Protein AF-A0A2A6JUG9-F1 (afdb_monomer_lite)

Foldseek 3Di:
DDPQQVWKWKFWDFPQAGADIDTPPPPPVVVVLVPDPRGPDIDIDRPVQSVVRHGHGNVSVVVVVVVVVD

Structure (mmCIF, N/CA/C/O backbone):
data_AF-A0A2A6JUG9-F1
#
_entry.id   AF-A0A2A6JUG9-F1
#
loop_
_atom_site.group_PDB
_atom_site.id
_atom_site.type_symbol
_atom_site.label_atom_id
_atom_site.label_alt_id
_atom_site.label_comp_id
_atom_site.label_asym_id
_atom_site.label_entity_id
_atom_site.label_seq_id
_atom_site.pdbx_PDB_ins_code
_atom_site.Cartn_x
_atom_site.Cartn_y
_atom_site.Cartn_z
_atom_site.occupancy
_atom_site.B_iso_or_equiv
_atom_site.auth_seq_id
_atom_site.auth_comp_id
_atom_site.auth_asym_id
_atom_site.auth_atom_id
_atom_site.pdbx_PDB_model_num
ATOM 1 N N . MET A 1 1 ? 20.141 -11.616 11.276 1.00 48.44 1 MET A N 1
ATOM 2 C CA . MET A 1 1 ? 19.349 -10.369 11.310 1.00 48.44 1 MET A CA 1
ATOM 3 C C . MET A 1 1 ? 18.494 -10.385 10.055 1.00 48.44 1 MET A C 1
ATOM 5 O O . MET A 1 1 ? 19.008 -10.827 9.039 1.00 48.44 1 MET A O 1
ATOM 9 N N . SER A 1 2 ? 17.195 -10.109 10.160 1.00 52.38 2 SER A N 1
ATOM 10 C CA . SER A 1 2 ? 16.240 -10.324 9.061 1.00 52.38 2 SER A CA 1
ATOM 11 C C . SER A 1 2 ? 16.455 -9.288 7.957 1.00 52.38 2 SER A C 1
ATOM 13 O O . SER A 1 2 ? 16.218 -8.110 8.197 1.00 52.38 2 SER A O 1
ATOM 15 N N . GLU A 1 3 ? 16.884 -9.730 6.775 1.00 60.66 3 GLU A N 1
ATOM 16 C CA . GLU A 1 3 ? 17.175 -8.895 5.593 1.00 60.66 3 GLU A CA 1
ATOM 17 C C . GLU A 1 3 ? 15.943 -8.123 5.067 1.00 60.66 3 GLU A C 1
ATOM 19 O O . GLU A 1 3 ? 16.085 -7.135 4.355 1.00 60.66 3 GLU A O 1
ATOM 24 N N . ASP A 1 4 ? 14.730 -8.515 5.472 1.00 59.31 4 ASP A N 1
ATOM 25 C CA . ASP A 1 4 ? 13.470 -7.918 5.004 1.00 59.31 4 ASP A CA 1
ATOM 26 C C . ASP A 1 4 ? 13.209 -6.475 5.493 1.00 59.31 4 ASP A C 1
ATOM 28 O O . ASP A 1 4 ? 12.358 -5.796 4.918 1.00 59.31 4 ASP A O 1
ATOM 32 N N . GLN A 1 5 ? 13.893 -5.982 6.538 1.00 58.28 5 GLN A N 1
ATOM 33 C CA . GLN A 1 5 ? 13.593 -4.653 7.109 1.00 58.28 5 GLN A CA 1
ATOM 34 C C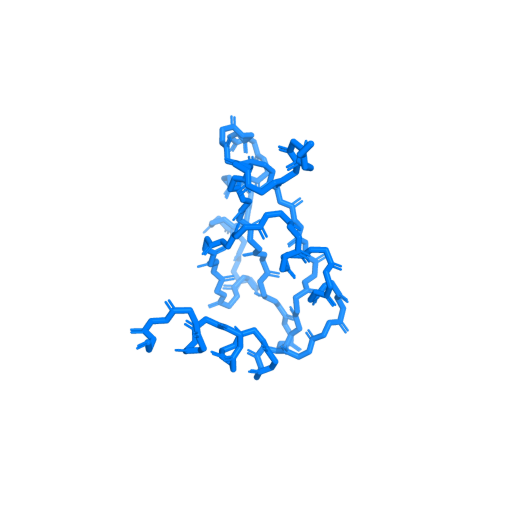 . GLN A 1 5 ? 14.158 -3.467 6.313 1.00 58.28 5 GLN A C 1
ATOM 36 O O . GLN A 1 5 ? 13.662 -2.354 6.474 1.00 58.28 5 GLN A O 1
ATOM 41 N N . ASP A 1 6 ? 15.124 -3.693 5.420 1.00 73.69 6 ASP A N 1
ATOM 42 C CA . ASP A 1 6 ? 15.718 -2.623 4.602 1.00 73.69 6 ASP A CA 1
ATOM 43 C C . ASP A 1 6 ? 14.943 -2.365 3.296 1.00 73.69 6 ASP A C 1
ATOM 45 O O . ASP A 1 6 ? 15.219 -1.406 2.570 1.00 73.69 6 ASP A O 1
ATOM 49 N N . ILE A 1 7 ? 13.960 -3.210 2.969 1.00 87.19 7 ILE A N 1
ATOM 50 C CA . ILE A 1 7 ? 13.195 -3.093 1.727 1.00 87.19 7 ILE A CA 1
ATOM 51 C C . ILE A 1 7 ? 12.002 -2.166 1.952 1.00 87.19 7 ILE A C 1
ATOM 53 O O . ILE A 1 7 ? 11.079 -2.483 2.702 1.00 87.19 7 ILE A O 1
ATOM 57 N N . THR A 1 8 ? 11.988 -1.040 1.239 1.00 89.81 8 THR A N 1
ATOM 58 C CA . THR A 1 8 ? 10.815 -0.161 1.156 1.00 89.81 8 THR A CA 1
ATOM 59 C C . THR A 1 8 ? 9.915 -0.596 0.003 1.00 89.81 8 THR A C 1
ATOM 61 O O . THR A 1 8 ? 10.369 -0.860 -1.114 1.00 89.81 8 THR A O 1
ATOM 64 N N . VAL A 1 9 ? 8.617 -0.662 0.275 1.00 92.94 9 VAL A N 1
ATOM 65 C CA . VAL A 1 9 ? 7.570 -0.912 -0.715 1.00 92.94 9 VAL A CA 1
ATOM 66 C C . VAL A 1 9 ? 6.625 0.277 -0.788 1.00 92.94 9 VAL A C 1
ATOM 68 O O . VAL A 1 9 ? 6.480 1.047 0.161 1.00 92.94 9 VAL A O 1
ATOM 71 N N . VAL A 1 10 ? 5.947 0.400 -1.920 1.00 93.81 10 VAL A N 1
ATOM 72 C CA . VAL A 1 10 ? 4.764 1.237 -2.068 1.00 93.81 10 VAL A CA 1
ATOM 73 C C . VAL A 1 10 ? 3.536 0.347 -1.939 1.00 93.81 10 VAL A C 1
ATOM 75 O O . VAL A 1 10 ? 3.406 -0.643 -2.661 1.00 93.81 10 VAL A O 1
ATOM 78 N N . VAL A 1 11 ? 2.628 0.715 -1.042 1.00 94.94 11 VAL A N 1
ATOM 79 C CA . VAL A 1 11 ? 1.285 0.140 -0.968 1.00 94.94 11 VAL A CA 1
ATOM 80 C C . VAL A 1 11 ? 0.298 0.980 -1.768 1.00 94.94 11 VAL A C 1
ATOM 82 O O . VAL A 1 11 ? 0.378 2.210 -1.758 1.00 94.94 11 VAL A O 1
ATOM 85 N N . CYS A 1 12 ? -0.646 0.316 -2.431 1.00 96.19 12 CYS A N 1
ATOM 86 C CA . CYS A 1 12 ? -1.760 0.955 -3.127 1.00 96.19 12 CYS A CA 1
ATOM 87 C C . CYS A 1 12 ? -3.064 0.751 -2.364 1.00 96.19 12 CYS A C 1
ATOM 89 O O . CYS A 1 12 ? -3.403 -0.383 -2.017 1.00 96.19 12 CYS A O 1
ATOM 91 N N . VAL A 1 13 ? -3.793 1.843 -2.126 1.00 96.75 13 VAL A N 1
ATOM 92 C CA . VAL A 1 13 ? -5.114 1.824 -1.496 1.00 96.75 13 VAL A CA 1
ATOM 93 C C . VAL A 1 13 ? -6.194 2.143 -2.516 1.00 96.75 13 VAL A C 1
ATOM 95 O O . VAL A 1 13 ? -6.121 3.159 -3.210 1.00 96.75 13 VAL A O 1
ATOM 98 N N . ARG A 1 14 ? -7.213 1.287 -2.564 1.00 95.50 14 ARG A N 1
ATOM 99 C CA . ARG A 1 14 ? -8.410 1.412 -3.400 1.00 95.50 14 ARG A CA 1
ATOM 100 C C . ARG A 1 14 ? -9.604 0.862 -2.633 1.00 95.50 14 ARG A C 1
ATOM 102 O O . ARG A 1 14 ? -9.448 -0.038 -1.812 1.00 95.50 14 ARG A O 1
ATOM 109 N N . ASN A 1 15 ? -10.787 1.419 -2.861 1.00 93.12 15 ASN A N 1
ATOM 110 C CA . ASN A 1 15 ? -12.024 1.025 -2.178 1.00 93.12 15 ASN A CA 1
ATOM 111 C C . ASN A 1 15 ? -11.891 0.979 -0.637 1.00 93.12 15 ASN A C 1
ATOM 113 O O . ASN A 1 15 ? -12.480 0.127 0.030 1.00 93.12 15 ASN A O 1
ATOM 117 N N . GLY A 1 16 ? -11.077 1.869 -0.062 1.00 92.81 16 GLY A N 1
ATOM 118 C CA . GLY A 1 16 ? -10.758 1.909 1.366 1.00 92.81 16 GLY A CA 1
ATOM 119 C C . GLY A 1 16 ? -9.878 0.763 1.890 1.00 92.81 16 GLY A C 1
ATOM 120 O O . GLY A 1 16 ? -9.790 0.594 3.110 1.00 92.81 16 GLY A O 1
ATOM 121 N N . CYS A 1 17 ? -9.224 -0.010 1.021 1.00 96.06 17 CYS A N 1
ATOM 122 C CA . CYS A 1 17 ? -8.423 -1.188 1.354 1.00 96.06 17 CYS A CA 1
ATOM 123 C C . CYS A 1 1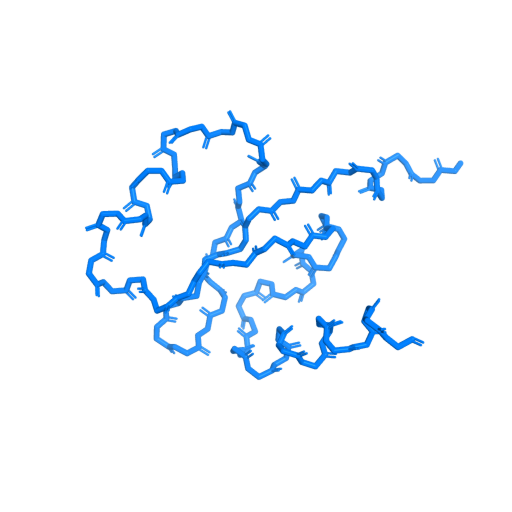7 ? -7.037 -1.143 0.696 1.00 96.06 17 CYS A C 1
ATOM 125 O O . CYS A 1 17 ? -6.889 -0.640 -0.413 1.00 96.06 17 CYS A O 1
ATOM 127 N N . VAL A 1 18 ? -6.016 -1.697 1.350 1.00 96.69 18 VAL A N 1
ATOM 128 C CA . VAL A 1 18 ? -4.710 -1.942 0.722 1.00 96.69 18 VAL A CA 1
ATOM 129 C C . VAL A 1 18 ? -4.850 -3.122 -0.240 1.00 96.69 18 VAL A C 1
ATOM 131 O O . VAL A 1 18 ? -5.062 -4.256 0.191 1.00 96.69 18 VAL A O 1
ATOM 134 N N . GLU A 1 19 ? -4.752 -2.862 -1.540 1.00 95.06 19 GLU A N 1
ATOM 135 C CA . GLU A 1 19 ? -4.976 -3.864 -2.592 1.00 95.06 19 GLU A CA 1
ATOM 136 C C . GLU A 1 19 ? -3.675 -4.363 -3.239 1.00 95.06 19 GLU A C 1
ATOM 138 O O . GLU A 1 19 ? -3.667 -5.433 -3.847 1.00 95.06 19 GLU A O 1
ATOM 143 N N . GLY A 1 20 ? -2.564 -3.630 -3.099 1.00 93.62 20 GLY A N 1
ATOM 144 C CA . GLY A 1 20 ? -1.317 -3.965 -3.786 1.00 93.62 20 GLY A CA 1
ATOM 145 C C . GLY A 1 20 ? -0.051 -3.531 -3.059 1.00 93.62 20 GLY A C 1
ATOM 146 O O . GLY A 1 20 ? -0.059 -2.587 -2.270 1.00 93.62 20 GLY A O 1
ATOM 147 N N . LEU A 1 21 ? 1.042 -4.231 -3.373 1.00 93.88 21 LEU A N 1
ATOM 148 C CA . LEU A 1 21 ? 2.410 -3.974 -2.921 1.00 93.88 21 LEU A CA 1
ATOM 149 C C . LEU A 1 21 ? 3.356 -3.986 -4.118 1.00 93.88 21 LEU A C 1
ATOM 151 O O . LEU A 1 21 ? 3.344 -4.936 -4.901 1.00 93.88 21 LEU A O 1
ATOM 155 N N . ALA A 1 22 ? 4.205 -2.974 -4.227 1.00 92.69 22 ALA A N 1
ATOM 156 C CA . ALA A 1 22 ? 5.286 -2.936 -5.201 1.00 92.69 22 ALA A CA 1
ATOM 157 C C . ALA A 1 22 ? 6.589 -2.559 -4.502 1.00 92.69 22 ALA A C 1
ATOM 159 O O . ALA A 1 22 ? 6.619 -1.633 -3.695 1.00 92.69 22 ALA A O 1
ATOM 160 N N . VAL A 1 23 ? 7.677 -3.261 -4.814 1.00 89.81 23 VAL A N 1
ATOM 161 C CA . VAL A 1 23 ? 9.010 -2.862 -4.344 1.00 89.81 23 VAL A CA 1
ATOM 162 C C . VAL A 1 23 ? 9.371 -1.523 -4.973 1.00 89.81 23 VAL A C 1
ATOM 164 O O . VAL A 1 23 ? 9.170 -1.320 -6.175 1.00 89.81 23 VAL A O 1
ATOM 167 N N . GLU A 1 24 ? 9.892 -0.605 -4.161 1.00 78.88 24 GLU A N 1
ATOM 168 C CA . GLU A 1 24 ? 10.353 0.688 -4.651 1.00 78.88 24 GLU A CA 1
ATOM 169 C C . GLU A 1 24 ? 11.421 0.491 -5.745 1.00 78.88 24 GLU A C 1
ATOM 171 O O . GLU A 1 24 ? 12.380 -0.259 -5.573 1.00 78.88 24 GLU A O 1
ATOM 176 N N . GLY A 1 25 ? 11.222 1.123 -6.907 1.00 76.56 25 GLY A N 1
ATOM 177 C CA . GLY A 1 25 ? 12.0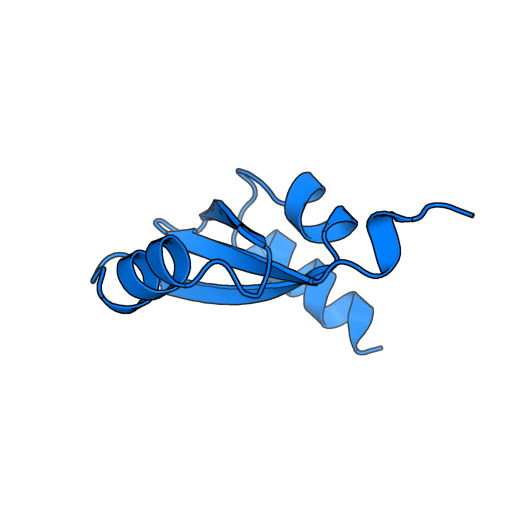35 0.905 -8.112 1.00 76.56 25 GLY A CA 1
ATOM 178 C C . GLY A 1 25 ? 11.388 0.006 -9.175 1.00 76.56 25 GLY A C 1
ATOM 179 O O . GLY A 1 25 ? 11.884 -0.057 -10.299 1.00 76.56 25 GLY A O 1
ATOM 180 N N . SER A 1 26 ? 10.250 -0.634 -8.882 1.00 78.81 26 SER A N 1
ATOM 181 C CA . SER A 1 26 ? 9.394 -1.256 -9.902 1.00 78.81 26 SER A CA 1
ATOM 182 C C . SER A 1 26 ? 8.503 -0.197 -10.570 1.00 78.81 26 SER A C 1
ATOM 184 O O . SER A 1 26 ? 7.382 0.075 -10.138 1.00 78.81 26 SER A O 1
ATOM 186 N N . PHE A 1 27 ? 9.035 0.459 -11.604 1.00 74.94 27 PHE A N 1
ATOM 187 C CA . PHE A 1 27 ? 8.417 1.648 -12.206 1.00 74.94 27 PHE A CA 1
ATOM 188 C C . PHE A 1 27 ? 7.092 1.386 -12.934 1.00 74.94 27 PHE A C 1
ATOM 190 O O . PHE A 1 27 ? 6.231 2.265 -12.936 1.00 74.94 27 PHE A O 1
ATOM 197 N N . ASP A 1 28 ? 6.906 0.207 -13.529 1.00 84.19 28 ASP A N 1
ATOM 198 C CA . ASP A 1 28 ? 5.726 -0.066 -14.358 1.00 84.19 28 ASP A CA 1
ATOM 199 C C . ASP A 1 28 ? 4.439 -0.131 -13.525 1.00 84.19 28 ASP A C 1
ATOM 201 O O . ASP A 1 28 ? 3.471 0.562 -13.836 1.00 84.19 28 ASP A O 1
ATOM 205 N N . VAL A 1 29 ? 4.461 -0.879 -12.418 1.00 85.50 29 VAL A N 1
ATOM 206 C CA . VAL A 1 29 ? 3.310 -1.033 -11.511 1.00 85.50 29 VAL A CA 1
ATOM 207 C C . VAL A 1 29 ? 3.007 0.276 -10.783 1.00 85.50 29 VAL A C 1
ATOM 209 O O . VAL A 1 29 ? 1.853 0.678 -10.656 1.00 85.50 29 VAL A O 1
ATOM 212 N N . PHE A 1 30 ? 4.050 0.982 -10.337 1.00 85.00 30 PHE A N 1
ATOM 213 C CA . PHE A 1 30 ? 3.877 2.262 -9.655 1.00 85.00 30 PHE A CA 1
ATOM 214 C C . PHE A 1 30 ? 3.234 3.315 -10.569 1.00 85.00 30 PHE A C 1
ATOM 216 O O . PHE A 1 30 ? 2.350 4.054 -10.136 1.00 85.00 30 PHE A O 1
ATOM 223 N N . ARG A 1 31 ? 3.639 3.362 -11.845 1.00 89.12 31 ARG A N 1
ATOM 224 C CA . ARG A 1 31 ? 3.050 4.270 -12.835 1.00 89.12 31 ARG A CA 1
ATOM 225 C C . ARG A 1 31 ? 1.589 3.936 -13.115 1.00 89.12 31 ARG A C 1
ATOM 227 O O . ARG A 1 31 ? 0.770 4.848 -13.115 1.00 89.12 31 ARG A O 1
ATOM 234 N N . GLU A 1 32 ? 1.265 2.656 -13.293 1.00 91.88 32 GLU A N 1
ATOM 235 C CA . GLU A 1 32 ? -0.118 2.206 -13.480 1.00 91.88 32 GLU A CA 1
ATOM 236 C C . GLU A 1 32 ? -1.015 2.683 -12.332 1.00 91.88 32 GLU A C 1
ATOM 238 O O . GLU A 1 32 ? -2.087 3.235 -12.564 1.00 91.88 32 GLU A O 1
ATOM 243 N N . TRP A 1 33 ? -0.556 2.558 -11.085 1.00 93.81 33 TRP A N 1
ATOM 244 C CA . TRP A 1 33 ? -1.344 3.011 -9.944 1.00 93.81 33 TRP A CA 1
ATOM 245 C 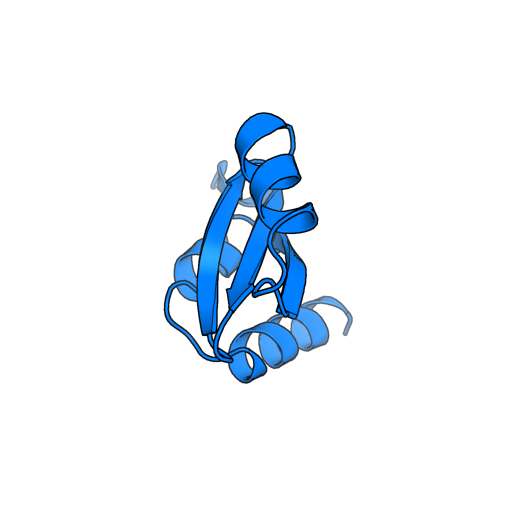C . TRP A 1 33 ? -1.481 4.528 -9.845 1.00 93.81 33 TRP A C 1
ATOM 247 O O . TRP A 1 33 ? -2.536 4.992 -9.427 1.00 93.81 33 TRP A O 1
ATOM 257 N N . MET A 1 34 ? -0.468 5.309 -10.226 1.00 90.12 34 MET A N 1
ATOM 258 C CA . MET A 1 34 ? -0.586 6.774 -10.255 1.00 90.12 34 MET A CA 1
ATOM 259 C C . MET A 1 34 ? -1.566 7.275 -11.323 1.00 90.12 34 MET A C 1
ATOM 261 O O . MET A 1 34 ? -2.170 8.330 -11.144 1.00 90.12 34 MET A O 1
ATOM 265 N N . GLU A 1 35 ? -1.692 6.551 -12.435 1.00 93.62 35 GLU A N 1
ATOM 266 C CA . GLU A 1 35 ? -2.577 6.909 -13.549 1.00 93.62 35 GLU A CA 1
ATOM 267 C C . GLU A 1 35 ? -4.010 6.372 -13.365 1.00 93.62 35 GLU A C 1
ATOM 269 O O . GLU A 1 35 ? -4.939 6.867 -14.007 1.00 93.62 35 GLU A O 1
ATOM 274 N N . ASP A 1 36 ? -4.213 5.387 -12.484 1.00 93.88 36 ASP A N 1
ATOM 275 C CA . ASP A 1 36 ? -5.527 4.800 -12.219 1.00 93.88 36 ASP A CA 1
ATOM 276 C C . ASP A 1 36 ? -6.405 5.736 -11.361 1.00 93.88 36 ASP A C 1
ATOM 278 O O . ASP A 1 36 ? -6.068 6.015 -10.206 1.00 93.88 36 ASP A O 1
ATOM 282 N N . PRO A 1 37 ? -7.572 6.179 -11.869 1.00 93.69 37 PRO A N 1
ATOM 283 C CA . PRO A 1 37 ? -8.466 7.086 -11.150 1.00 93.69 37 PRO A CA 1
ATOM 284 C C . PRO A 1 37 ? -9.101 6.472 -9.892 1.00 93.69 37 PRO A C 1
ATOM 286 O O . PRO A 1 37 ? -9.677 7.207 -9.092 1.00 93.69 37 PRO A O 1
ATOM 289 N N . ASN A 1 38 ? -9.028 5.150 -9.713 1.00 93.88 38 ASN A N 1
ATOM 290 C CA . ASN A 1 38 ? -9.525 4.465 -8.518 1.00 93.88 38 ASN A CA 1
ATOM 291 C C . ASN A 1 38 ? -8.473 4.377 -7.406 1.00 93.88 38 ASN A C 1
ATOM 293 O O . ASN A 1 38 ? -8.801 3.948 -6.299 1.00 93.88 38 ASN A O 1
ATOM 297 N N . THR A 1 39 ? -7.219 4.748 -7.678 1.00 95.81 39 THR A N 1
ATOM 298 C CA . THR A 1 39 ? -6.187 4.827 -6.644 1.00 95.81 39 THR A CA 1
ATOM 299 C C . THR A 1 39 ? -6.504 5.979 -5.700 1.00 95.81 39 THR A C 1
ATOM 301 O O . THR A 1 39 ? -6.416 7.150 -6.058 1.00 95.81 39 THR A O 1
ATOM 304 N N . GLU A 1 40 ? -6.850 5.642 -4.461 1.00 95.75 40 GLU A N 1
ATOM 305 C CA . GLU A 1 40 ? -7.136 6.626 -3.418 1.00 95.75 40 GLU A CA 1
ATOM 306 C C . GLU A 1 40 ? -5.853 7.177 -2.801 1.00 95.75 40 GLU A C 1
ATOM 308 O O . GLU A 1 40 ? -5.780 8.353 -2.447 1.00 95.75 40 GLU A O 1
ATOM 313 N N . MET A 1 41 ? -4.854 6.311 -2.612 1.00 94.88 41 MET A N 1
ATOM 314 C CA . MET A 1 41 ? -3.608 6.658 -1.938 1.00 94.88 41 MET A CA 1
ATOM 315 C C . MET A 1 41 ? -2.485 5.693 -2.312 1.00 94.88 41 MET A C 1
ATOM 317 O O . MET A 1 41 ? -2.704 4.492 -2.483 1.00 94.88 41 MET A O 1
ATOM 321 N N . LEU A 1 42 ? -1.269 6.232 -2.356 1.00 94.31 42 LEU A N 1
ATOM 322 C CA . LEU A 1 42 ? -0.024 5.476 -2.378 1.00 94.31 42 LEU A CA 1
ATOM 323 C C . LEU A 1 42 ? 0.787 5.851 -1.139 1.00 94.31 42 LEU A C 1
ATOM 325 O O . LEU A 1 42 ? 0.962 7.038 -0.863 1.00 94.31 42 LEU A O 1
ATOM 329 N N . ALA A 1 43 ? 1.282 4.861 -0.400 1.00 92.88 43 ALA A N 1
ATOM 330 C CA . ALA A 1 43 ? 2.104 5.099 0.785 1.00 92.88 43 ALA A CA 1
ATOM 331 C C . ALA A 1 43 ? 3.373 4.250 0.748 1.00 92.88 43 ALA A C 1
ATOM 333 O O . ALA A 1 43 ? 3.357 3.117 0.272 1.00 92.88 43 ALA A O 1
ATOM 334 N N . ARG A 1 44 ? 4.479 4.806 1.244 1.00 92.00 44 ARG A N 1
ATOM 335 C CA . ARG A 1 44 ? 5.754 4.095 1.377 1.00 92.00 44 ARG A CA 1
ATOM 336 C C . ARG A 1 44 ? 5.855 3.519 2.777 1.00 92.00 44 ARG A C 1
ATOM 338 O O . ARG A 1 44 ? 5.724 4.262 3.743 1.00 92.00 44 ARG A O 1
ATOM 345 N N . VAL A 1 45 ? 6.098 2.218 2.868 1.00 92.06 45 VAL A N 1
ATOM 346 C CA . VAL A 1 45 ? 6.241 1.492 4.135 1.00 92.06 45 VAL A CA 1
ATOM 347 C C . VAL A 1 45 ? 7.335 0.424 4.016 1.00 92.06 45 VAL A C 1
ATOM 349 O O . VAL A 1 45 ? 7.660 0.003 2.902 1.00 92.06 45 VAL A O 1
ATOM 352 N N . PRO A 1 46 ? 7.911 -0.048 5.132 1.00 92.06 46 PRO A N 1
ATOM 353 C CA . PRO A 1 46 ? 8.739 -1.247 5.150 1.00 92.06 46 PRO A CA 1
ATOM 354 C C . PRO A 1 46 ? 7.976 -2.459 4.607 1.00 92.06 46 PRO A C 1
ATOM 356 O O . PRO A 1 46 ? 6.773 -2.603 4.844 1.00 92.06 46 PRO A O 1
ATOM 359 N N . LEU A 1 47 ? 8.673 -3.364 3.917 1.00 91.81 47 LEU A N 1
ATOM 360 C CA . LEU A 1 47 ? 8.085 -4.575 3.338 1.00 91.81 47 LEU A CA 1
ATOM 361 C C . LEU A 1 47 ? 7.334 -5.416 4.380 1.00 91.81 47 LEU A C 1
ATOM 363 O O . LEU A 1 47 ? 6.269 -5.947 4.070 1.00 91.81 47 LEU A O 1
ATOM 367 N N . SER A 1 48 ? 7.860 -5.526 5.604 1.00 91.31 48 SER A N 1
ATOM 368 C CA . SER A 1 48 ? 7.207 -6.263 6.692 1.00 91.31 48 SER A CA 1
ATOM 369 C C . SER A 1 48 ? 5.806 -5.721 6.985 1.00 91.31 48 SER A C 1
ATOM 371 O O . SER A 1 48 ? 4.840 -6.478 6.952 1.00 91.31 48 SER A O 1
ATOM 373 N N . ILE A 1 49 ? 5.690 -4.401 7.147 1.00 92.31 49 ILE A N 1
ATOM 374 C CA . ILE A 1 49 ? 4.422 -3.705 7.396 1.00 92.31 49 ILE A CA 1
ATOM 375 C C . ILE A 1 49 ? 3.501 -3.846 6.183 1.00 92.31 49 ILE A C 1
ATOM 377 O O . ILE A 1 49 ? 2.341 -4.231 6.307 1.00 92.31 49 ILE A O 1
ATOM 381 N N . GLY A 1 50 ? 4.028 -3.615 4.979 1.00 92.88 50 GLY A N 1
ATOM 382 C CA . GLY A 1 50 ? 3.249 -3.737 3.751 1.00 92.88 50 GLY A CA 1
ATOM 383 C C . GLY A 1 50 ? 2.598 -5.117 3.580 1.00 92.88 50 GLY A C 1
ATOM 384 O O . GLY A 1 50 ? 1.429 -5.206 3.206 1.00 92.88 50 GLY A O 1
ATOM 385 N N . ARG A 1 51 ? 3.324 -6.201 3.888 1.00 93.06 51 ARG A N 1
ATOM 386 C CA . ARG A 1 51 ? 2.800 -7.578 3.812 1.00 93.06 51 ARG A CA 1
ATOM 387 C C . ARG A 1 51 ? 1.684 -7.834 4.817 1.00 93.06 51 ARG A C 1
ATOM 389 O O . ARG A 1 51 ? 0.716 -8.505 4.470 1.00 93.06 51 ARG A O 1
ATOM 396 N N . GLU A 1 52 ? 1.808 -7.314 6.032 1.00 93.50 52 GLU A N 1
ATOM 397 C CA . GLU A 1 52 ? 0.795 -7.463 7.084 1.00 93.50 52 GLU A CA 1
ATOM 398 C C . GLU A 1 52 ? -0.492 -6.688 6.767 1.00 93.50 52 GLU A C 1
ATOM 400 O O . GLU A 1 52 ? -1.593 -7.111 7.137 1.00 93.50 52 GLU A O 1
ATOM 405 N N . LEU A 1 53 ? -0.355 -5.588 6.025 1.00 94.75 53 LEU A N 1
ATOM 406 C CA . LEU A 1 53 ? -1.449 -4.697 5.664 1.00 94.75 53 LEU A CA 1
ATOM 407 C C . LEU A 1 53 ? -2.202 -5.088 4.389 1.00 94.75 53 LEU A C 1
ATOM 409 O O . LEU A 1 53 ? -3.250 -4.503 4.125 1.00 94.75 53 LEU A O 1
ATOM 413 N N . LEU A 1 54 ? -1.740 -6.073 3.612 1.00 94.56 54 LEU A N 1
ATOM 414 C CA . LEU A 1 54 ? -2.487 -6.553 2.445 1.00 94.56 54 LEU A CA 1
ATOM 415 C C . LEU A 1 54 ? -3.920 -6.943 2.816 1.00 94.56 54 LEU A C 1
ATOM 417 O O . LEU A 1 54 ? -4.161 -7.707 3.754 1.00 94.56 54 LEU A O 1
ATOM 421 N N . PHE A 1 55 ? -4.872 -6.440 2.032 1.00 94.69 55 PHE A N 1
ATOM 422 C CA . PHE A 1 55 ? -6.306 -6.656 2.220 1.00 94.69 55 PHE A CA 1
ATOM 423 C C . PHE A 1 55 ? -6.848 -6.136 3.564 1.00 94.69 55 PHE A C 1
ATOM 425 O O . PHE A 1 55 ? -7.920 -6.549 4.014 1.00 94.69 55 PHE A O 1
ATOM 432 N N . LYS A 1 56 ? -6.111 -5.235 4.228 1.00 96.69 56 LYS A N 1
ATOM 433 C CA . LYS A 1 56 ? -6.567 -4.501 5.412 1.00 96.69 56 LYS A CA 1
ATOM 434 C C . LYS A 1 56 ? -7.115 -3.136 5.027 1.00 96.69 56 LYS A C 1
ATOM 436 O O . LYS A 1 56 ? -6.881 -2.621 3.935 1.00 96.69 56 LYS A O 1
ATOM 441 N N . SER A 1 57 ? -7.861 -2.545 5.953 1.00 96.50 57 SER A N 1
ATOM 442 C CA . SER A 1 57 ? -8.440 -1.223 5.754 1.00 96.50 57 SER A CA 1
ATOM 443 C C . SER A 1 57 ? -7.358 -0.147 5.650 1.00 96.50 57 SER A C 1
ATOM 445 O O . SER A 1 57 ? -6.282 -0.247 6.239 1.00 96.50 57 SER A O 1
ATOM 447 N N . ARG A 1 58 ? -7.696 0.949 4.972 1.00 95.62 58 ARG A N 1
ATOM 448 C CA . ARG A 1 58 ? -6.902 2.180 4.964 1.00 95.62 58 ARG A CA 1
ATOM 449 C C . ARG A 1 58 ? -6.618 2.702 6.380 1.00 95.62 58 ARG A C 1
ATOM 451 O O . ARG A 1 58 ? -5.571 3.289 6.602 1.00 95.62 58 ARG A O 1
ATOM 458 N N . GLY A 1 59 ? -7.541 2.487 7.322 1.00 95.56 59 GLY A N 1
ATOM 459 C CA . GLY A 1 59 ? -7.357 2.862 8.728 1.00 95.56 59 GLY A CA 1
ATOM 460 C C . GLY A 1 59 ? -6.181 2.132 9.374 1.00 95.56 59 GLY A C 1
ATOM 461 O O . GLY A 1 59 ? -5.309 2.787 9.923 1.00 95.56 59 GLY A O 1
ATOM 462 N N . ALA A 1 60 ? -6.091 0.809 9.192 1.00 94.81 60 ALA A N 1
ATOM 463 C CA . ALA A 1 60 ? -4.971 0.024 9.716 1.00 94.81 60 ALA A CA 1
ATOM 464 C C . ALA A 1 60 ? -3.619 0.505 9.163 1.00 94.81 60 ALA A C 1
ATOM 466 O O . ALA A 1 60 ? -2.632 0.543 9.884 1.00 94.81 60 ALA A O 1
ATOM 467 N N . LEU A 1 61 ? -3.579 0.925 7.894 1.00 93.81 61 LEU A N 1
ATOM 468 C CA . LEU A 1 61 ? -2.377 1.519 7.309 1.00 93.81 61 LEU A CA 1
ATOM 469 C C . LEU A 1 61 ? -1.993 2.848 7.975 1.00 93.81 61 LEU A C 1
ATOM 471 O O . LEU A 1 61 ? -0.810 3.084 8.198 1.00 93.81 61 LEU A O 1
ATOM 475 N N . PHE A 1 62 ? -2.961 3.713 8.282 1.00 94.12 62 PHE A N 1
ATOM 476 C CA . PHE A 1 62 ? -2.674 4.958 8.996 1.00 94.12 62 PHE A CA 1
ATOM 477 C C . PHE A 1 62 ? -2.171 4.698 10.414 1.00 94.12 62 PHE A C 1
ATOM 479 O O . PHE A 1 62 ? -1.176 5.304 10.792 1.00 94.12 62 PHE A O 1
ATOM 486 N N . ASP A 1 63 ? -2.790 3.769 11.144 1.00 95.12 63 ASP A N 1
ATOM 487 C CA . ASP A 1 63 ? -2.374 3.413 12.505 1.00 95.12 63 ASP A CA 1
ATOM 488 C C . ASP A 1 63 ? -0.904 2.939 12.536 1.00 95.12 63 ASP A C 1
ATOM 490 O O . ASP A 1 63 ? -0.122 3.387 13.375 1.00 95.12 63 ASP A O 1
ATOM 494 N N . GLU A 1 64 ? -0.497 2.095 11.579 1.00 93.56 64 GLU A N 1
ATOM 495 C CA . GLU A 1 64 ? 0.898 1.645 11.449 1.00 93.56 64 GLU A CA 1
ATOM 496 C C . GLU A 1 64 ? 1.853 2.798 11.098 1.00 93.56 64 GLU A C 1
ATOM 498 O O . GLU A 1 64 ? 2.911 2.940 11.710 1.00 93.56 64 GLU A O 1
ATOM 503 N N . ILE A 1 65 ? 1.488 3.659 10.137 1.00 89.62 65 ILE A N 1
ATOM 504 C CA . ILE A 1 65 ? 2.319 4.810 9.741 1.00 89.62 65 ILE A CA 1
ATOM 505 C C . ILE A 1 65 ? 2.483 5.798 10.902 1.00 89.62 65 ILE A C 1
ATOM 507 O O . ILE A 1 65 ? 3.583 6.301 11.127 1.00 89.62 65 ILE A O 1
ATOM 511 N N . GLU A 1 66 ? 1.413 6.086 11.643 1.00 90.50 66 GLU A N 1
ATOM 512 C CA . GLU A 1 66 ? 1.470 6.948 12.826 1.00 90.50 66 GLU A CA 1
ATOM 513 C C . GLU A 1 66 ? 2.370 6.341 13.908 1.00 90.50 66 GLU A C 1
ATOM 515 O O . GLU A 1 66 ? 3.199 7.053 14.477 1.00 90.50 66 GLU A O 1
ATOM 520 N N . GLY A 1 67 ? 2.286 5.024 14.127 1.00 88.56 67 GLY A N 1
ATOM 521 C CA . GLY A 1 67 ? 3.164 4.298 15.046 1.00 88.56 67 GLY A CA 1
ATOM 522 C C . GLY A 1 67 ? 4.650 4.369 14.677 1.00 88.56 67 GLY A C 1
ATOM 523 O O . GLY A 1 67 ? 5.497 4.322 15.566 1.00 88.56 67 GLY A O 1
ATOM 524 N N . MET A 1 68 ? 4.984 4.532 13.393 1.00 83.94 68 MET A N 1
ATOM 5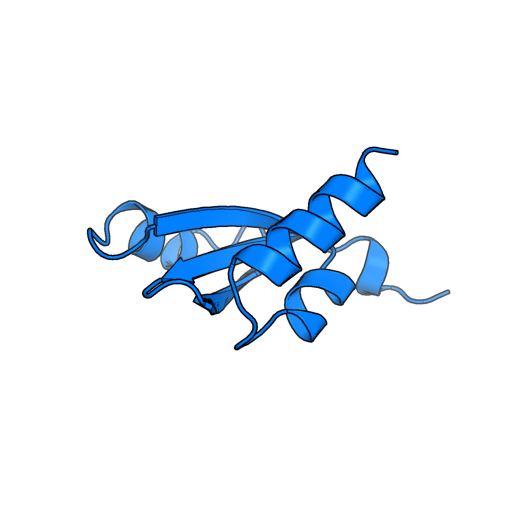25 C CA . MET A 1 68 ? 6.368 4.699 12.931 1.00 83.94 68 MET A CA 1
ATOM 526 C C . MET A 1 68 ? 6.942 6.107 13.152 1.00 83.94 68 MET A C 1
ATOM 528 O O . MET A 1 68 ? 8.162 6.273 13.126 1.00 83.94 68 MET A O 1
ATOM 532 N N . LEU A 1 69 ? 6.090 7.129 13.282 1.00 76.06 69 LEU A N 1
ATOM 533 C CA . LEU A 1 69 ? 6.506 8.532 13.420 1.00 76.06 69 LEU A CA 1
ATOM 534 C C . LEU A 1 69 ? 6.695 8.973 14.883 1.00 76.06 69 LEU A C 1
ATOM 536 O O . LEU A 1 69 ? 7.215 10.068 15.112 1.00 76.06 69 LEU A O 1
ATOM 540 N N . ALA A 1 70 ? 6.248 8.155 15.839 1.00 66.81 70 ALA A N 1
ATOM 541 C CA . ALA A 1 70 ? 6.336 8.385 17.283 1.00 66.81 70 ALA A CA 1
ATOM 542 C C . ALA A 1 70 ? 7.675 7.912 17.875 1.00 66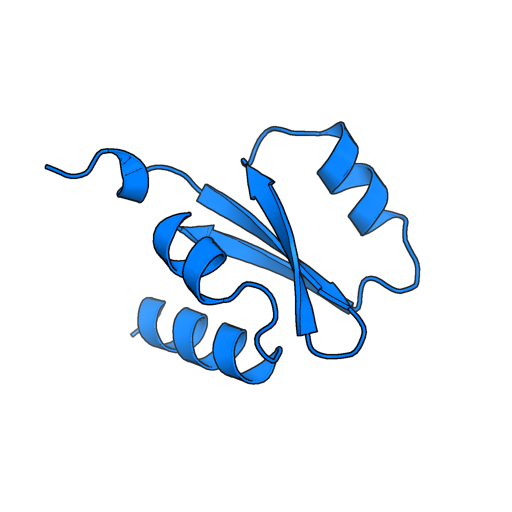.81 70 ALA A C 1
ATOM 544 O O . ALA A 1 70 ? 8.158 8.590 18.812 1.00 66.81 70 ALA A O 1
#

Sequence (70 aa):
MSEDQDITVVVCVRNGCVEGLAVEGSFDVFREWMEDPNTEMLARVPLSIGRELLFKSRGALFDEIEGMLA

Secondary structure (DSSP, 8-state):
--GGGG-EEEEEEETTEEEEEEETT-HHHHHHHHH-TT--EEEEEEHHHHHHHTT-BHHHHHHHHHHHH-

pLDDT: mean 88.39, std 10.97, range [48.44, 96.75]

Radius of gyration: 11.82 Å; chains: 1; bounding box: 31×19×32 Å